Protein AF-A0A5K0ZBE8-F1 (afdb_monomer_lite)

Radius of gyration: 12.18 Å; chains: 1; bounding box: 25×19×33 Å

Secondary structure (DSSP, 8-state):
-HHHHHHHHHHHHTT-SEEEE---SSHHHHHHHHHHHHHHHHH-TT-EEEE---S----

Sequence (59 aa):
DKLDIKRTLEEEARKCQWLVLWLDCDREGENIAYEVIEVCTAVNPHLNILRAHFSALIN

Organism: NCBI:txid210225

Structure (mmCIF, N/CA/C/O backbone):
data_AF-A0A5K0ZBE8-F1
#
_entry.id   AF-A0A5K0ZBE8-F1
#
loop_
_atom_site.group_PDB
_atom_site.id
_atom_site.type_symbol
_atom_site.label_atom_id
_atom_site.label_alt_id
_atom_site.label_comp_id
_atom_site.label_asym_id
_atom_site.label_entity_id
_atom_site.label_seq_id
_atom_site.pdbx_PDB_ins_code
_atom_site.Cartn_x
_atom_site.Cartn_y
_atom_site.Cartn_z
_atom_site.occupancy
_atom_site.B_iso_or_equiv
_atom_site.auth_seq_id
_atom_site.auth_comp_id
_atom_site.auth_asym_id
_atom_site.auth_atom_id
_atom_site.pdbx_PDB_model_num
ATOM 1 N N . ASP A 1 1 ? 7.597 13.868 10.853 1.00 62.00 1 ASP A N 1
ATOM 2 C CA . ASP A 1 1 ? 7.924 13.182 9.582 1.00 62.00 1 ASP A CA 1
ATOM 3 C C . ASP A 1 1 ? 7.377 11.761 9.466 1.00 62.00 1 ASP A C 1
ATOM 5 O O . ASP A 1 1 ? 6.265 11.637 8.976 1.00 62.00 1 ASP A O 1
ATOM 9 N N . LYS A 1 2 ? 8.034 10.676 9.920 1.00 62.97 2 LYS A N 1
ATOM 10 C CA . LYS A 1 2 ? 7.480 9.305 9.720 1.00 62.97 2 LYS A CA 1
ATOM 11 C C . LYS A 1 2 ? 6.193 9.007 10.510 1.00 62.97 2 LYS A C 1
ATOM 13 O O . LYS A 1 2 ? 5.305 8.326 10.007 1.00 62.97 2 LYS A O 1
ATOM 18 N N . LEU A 1 3 ? 6.082 9.531 11.735 1.00 70.94 3 LEU A N 1
ATOM 19 C CA . LEU A 1 3 ? 4.882 9.374 12.572 1.00 70.94 3 LEU A CA 1
ATOM 20 C C . LEU A 1 3 ? 3.646 10.030 11.945 1.00 70.94 3 LEU A C 1
ATOM 22 O O . LEU A 1 3 ? 2.538 9.525 12.108 1.00 70.94 3 LEU A O 1
ATOM 26 N N . ASP A 1 4 ? 3.843 11.123 11.207 1.00 88.31 4 ASP A N 1
ATOM 27 C CA . ASP A 1 4 ? 2.745 11.840 10.565 1.00 88.31 4 ASP A CA 1
ATOM 28 C C . ASP A 1 4 ? 2.179 11.038 9.392 1.00 88.31 4 ASP A C 1
ATOM 30 O O . ASP A 1 4 ? 0.965 10.945 9.265 1.00 88.31 4 ASP A O 1
ATOM 34 N N . ILE A 1 5 ? 3.032 10.363 8.611 1.00 93.31 5 ILE A N 1
ATOM 35 C CA . ILE A 1 5 ? 2.586 9.494 7.511 1.00 93.31 5 ILE A CA 1
ATOM 36 C C . ILE A 1 5 ? 1.773 8.312 8.047 1.00 93.31 5 ILE A C 1
ATOM 38 O O . ILE A 1 5 ? 0.690 8.045 7.534 1.00 93.31 5 ILE A O 1
ATOM 42 N N . LYS A 1 6 ? 2.252 7.632 9.100 1.00 95.12 6 LYS A N 1
ATOM 43 C CA . LYS A 1 6 ? 1.515 6.513 9.715 1.00 95.12 6 LYS A CA 1
ATOM 44 C C . LYS A 1 6 ? 0.128 6.953 10.181 1.00 95.12 6 LYS A C 1
ATOM 46 O O . LYS A 1 6 ? -0.852 6.284 9.876 1.00 95.12 6 LYS A O 1
ATOM 51 N N . ARG A 1 7 ? 0.044 8.095 10.874 1.00 96.12 7 ARG A N 1
ATOM 52 C CA . ARG A 1 7 ? -1.232 8.655 11.339 1.00 96.12 7 ARG A CA 1
ATOM 53 C C . ARG A 1 7 ? -2.165 8.962 10.167 1.00 96.12 7 ARG A C 1
ATOM 55 O O . ARG A 1 7 ? -3.323 8.565 10.209 1.00 96.12 7 ARG A O 1
ATOM 62 N N . THR A 1 8 ? -1.660 9.594 9.108 1.00 96.38 8 THR A N 1
ATOM 63 C CA . THR A 1 8 ? -2.453 9.873 7.902 1.00 96.38 8 THR A CA 1
ATOM 64 C C . THR A 1 8 ? -2.972 8.588 7.253 1.00 96.38 8 THR A C 1
ATOM 66 O O . THR A 1 8 ? -4.150 8.512 6.919 1.00 96.38 8 THR A O 1
ATOM 69 N N . LEU A 1 9 ? -2.131 7.555 7.113 1.00 97.38 9 LEU A N 1
ATOM 70 C CA . LEU A 1 9 ? -2.552 6.257 6.573 1.00 97.38 9 LEU A CA 1
ATOM 71 C C . LEU A 1 9 ? -3.668 5.635 7.416 1.00 97.38 9 LEU A C 1
ATOM 73 O O . LEU A 1 9 ? -4.665 5.177 6.866 1.00 97.38 9 LEU A O 1
ATOM 77 N N . GLU A 1 10 ? -3.534 5.659 8.742 1.00 97.62 10 GLU A N 1
ATOM 78 C CA . GLU A 1 10 ? -4.551 5.128 9.650 1.00 97.62 10 GLU A CA 1
ATOM 79 C C . GLU A 1 10 ? -5.875 5.909 9.568 1.00 97.62 10 GLU A C 1
ATOM 81 O O . GLU A 1 10 ? -6.954 5.313 9.574 1.00 97.62 10 GLU A O 1
ATOM 86 N N . GLU A 1 11 ? -5.823 7.240 9.495 1.00 97.62 11 GLU A N 1
ATOM 87 C CA . GLU A 1 11 ? -7.008 8.101 9.399 1.00 97.62 11 GLU A CA 1
ATOM 88 C C . GLU A 1 11 ? -7.777 7.902 8.088 1.00 97.62 11 GLU A C 1
ATOM 90 O O . GLU A 1 11 ? -9.011 7.848 8.102 1.00 97.62 11 GLU A O 1
ATOM 95 N N . GLU A 1 12 ? -7.068 7.750 6.970 1.00 97.88 12 GLU A N 1
ATOM 96 C CA . GLU A 1 12 ? -7.676 7.549 5.655 1.00 97.88 12 GLU A CA 1
ATOM 97 C C . GLU A 1 12 ? -8.155 6.104 5.460 1.00 97.88 12 GLU A C 1
ATOM 99 O O . GLU A 1 12 ? -9.270 5.878 4.983 1.00 97.88 12 GLU A O 1
ATOM 104 N N . ALA A 1 13 ? -7.398 5.110 5.937 1.00 98.06 13 ALA A N 1
ATOM 105 C CA . ALA A 1 13 ? -7.781 3.697 5.889 1.00 98.06 13 ALA A CA 1
ATOM 106 C C . ALA A 1 13 ? -9.135 3.419 6.563 1.00 98.06 13 ALA A C 1
ATOM 108 O O . ALA A 1 13 ? -9.906 2.591 6.077 1.00 98.06 13 ALA A O 1
ATOM 109 N N . ARG A 1 14 ? -9.471 4.137 7.644 1.00 98.12 14 ARG A N 1
ATOM 110 C CA . ARG A 1 14 ? -10.771 4.017 8.335 1.00 98.12 14 ARG A CA 1
ATOM 111 C C . ARG A 1 14 ? -11.968 4.422 7.474 1.00 98.12 14 ARG A C 1
ATOM 113 O O . ARG A 1 14 ? -13.080 3.986 7.759 1.00 98.12 14 ARG A O 1
ATOM 120 N N . LYS A 1 15 ? -11.764 5.281 6.473 1.00 97.94 15 LYS A N 1
ATOM 121 C CA . LYS A 1 15 ? -12.835 5.865 5.646 1.00 97.94 15 LYS A CA 1
ATOM 122 C C . LYS A 1 15 ? -12.927 5.224 4.259 1.00 97.94 15 LYS A C 1
ATOM 124 O O . LYS A 1 15 ? -13.945 5.378 3.588 1.00 97.94 15 LYS A O 1
ATOM 129 N N . CYS A 1 16 ? -11.885 4.515 3.834 1.00 97.75 16 CYS A N 1
ATOM 130 C CA . CYS A 1 16 ? -11.790 3.909 2.511 1.00 97.75 16 CYS A CA 1
ATOM 131 C C . CYS A 1 16 ? -12.291 2.458 2.486 1.00 97.75 16 CYS A C 1
ATOM 133 O O . CYS A 1 16 ? -12.200 1.726 3.469 1.00 97.75 16 CYS A O 1
ATOM 135 N N . GLN A 1 17 ? -12.787 2.022 1.325 1.00 98.19 17 GLN A N 1
ATOM 136 C CA . GLN A 1 17 ? -13.126 0.617 1.052 1.00 98.19 17 GLN A CA 1
ATOM 137 C C . GLN A 1 17 ? -12.016 -0.118 0.285 1.00 98.19 17 GLN A C 1
ATOM 139 O O . GLN A 1 17 ? -11.987 -1.349 0.281 1.00 98.19 17 GLN A O 1
ATOM 144 N N . TRP A 1 18 ? -11.119 0.628 -0.365 1.00 98.25 18 TRP A N 1
ATOM 145 C CA . TRP A 1 18 ? -10.068 0.103 -1.233 1.00 98.25 18 TRP A CA 1
ATOM 146 C C . TRP A 1 18 ? -8.720 0.737 -0.889 1.00 98.25 18 TRP A C 1
ATOM 148 O O . TRP A 1 18 ? -8.643 1.946 -0.673 1.00 98.25 18 TRP A O 1
ATOM 158 N N . LEU A 1 19 ? -7.663 -0.073 -0.891 1.00 98.25 19 LEU A N 1
ATOM 159 C CA . LEU A 1 19 ? -6.269 0.355 -0.805 1.00 98.25 19 LEU A CA 1
ATOM 160 C C . LEU A 1 19 ? -5.545 -0.116 -2.067 1.00 98.25 19 LEU A C 1
ATOM 162 O O . LEU A 1 19 ? -5.381 -1.317 -2.267 1.00 98.25 19 LEU A O 1
ATOM 166 N N . VAL A 1 20 ? -5.112 0.820 -2.915 1.00 97.81 20 VAL A N 1
ATOM 167 C CA . VAL A 1 20 ? -4.374 0.507 -4.149 1.00 97.81 20 VAL A CA 1
ATOM 168 C C . VAL A 1 20 ? -2.913 0.918 -3.992 1.00 97.81 20 VAL A C 1
ATOM 170 O O . VAL A 1 20 ? -2.613 2.095 -3.812 1.00 97.81 20 VAL A O 1
ATOM 173 N N . LEU A 1 21 ? -2.001 -0.048 -4.073 1.00 97.50 21 LEU A N 1
ATOM 174 C CA . LEU A 1 21 ? -0.566 0.143 -3.858 1.00 97.50 21 LEU A CA 1
ATOM 175 C C . LEU A 1 21 ? 0.148 0.358 -5.196 1.00 97.50 21 LEU A C 1
ATOM 177 O O . LEU A 1 21 ? 0.167 -0.536 -6.048 1.00 97.50 21 LEU A O 1
ATOM 181 N N . TRP A 1 22 ? 0.749 1.538 -5.351 1.00 96.12 22 TRP A N 1
ATOM 182 C CA . TRP A 1 22 ? 1.424 2.026 -6.563 1.00 96.12 22 TRP A CA 1
ATOM 183 C C . TRP A 1 22 ? 2.936 2.213 -6.359 1.00 96.12 22 TRP A C 1
ATOM 185 O O . TRP A 1 22 ? 3.521 3.211 -6.762 1.00 96.12 22 TRP A O 1
ATOM 195 N N . LEU A 1 23 ? 3.568 1.253 -5.692 1.00 94.94 23 LEU A N 1
ATOM 196 C CA . LEU A 1 23 ? 5.014 1.238 -5.466 1.00 94.94 23 LEU A CA 1
ATOM 197 C C . LEU A 1 23 ? 5.746 0.581 -6.642 1.00 94.94 23 LEU A C 1
ATOM 199 O O . LEU A 1 23 ? 5.123 -0.129 -7.439 1.00 94.94 23 LEU A O 1
ATOM 203 N N . ASP A 1 24 ? 7.059 0.772 -6.730 1.00 94.81 24 ASP A N 1
ATOM 204 C CA . ASP A 1 24 ? 7.887 0.116 -7.745 1.00 94.81 24 ASP A CA 1
ATOM 205 C C . ASP A 1 24 ? 7.828 -1.412 -7.610 1.00 94.81 24 ASP A C 1
ATOM 207 O O . ASP A 1 24 ? 7.684 -1.959 -6.517 1.00 94.81 24 ASP A O 1
ATOM 211 N N . CYS A 1 25 ? 7.883 -2.122 -8.739 1.00 94.38 25 CYS A N 1
ATOM 212 C CA . CYS A 1 25 ? 7.769 -3.586 -8.789 1.00 94.38 25 CYS A CA 1
ATOM 213 C C . CYS A 1 25 ? 9.108 -4.286 -8.500 1.00 94.38 25 CYS A C 1
ATOM 215 O O . CYS A 1 25 ? 9.524 -5.180 -9.240 1.00 94.38 25 CYS A O 1
ATOM 217 N N . ASP A 1 26 ? 9.790 -3.868 -7.436 1.00 96.12 26 ASP A N 1
ATOM 218 C CA . ASP A 1 26 ? 11.028 -4.469 -6.950 1.00 96.12 26 ASP A CA 1
ATOM 219 C C . ASP A 1 26 ? 10.918 -4.888 -5.477 1.00 96.12 26 ASP A C 1
ATOM 221 O O . ASP A 1 26 ? 9.886 -4.740 -4.824 1.00 96.12 26 ASP A O 1
ATOM 225 N N . ARG A 1 27 ? 11.996 -5.461 -4.938 1.00 96.25 27 ARG A N 1
ATOM 226 C CA . ARG A 1 27 ? 12.004 -5.985 -3.569 1.00 96.25 27 ARG A CA 1
ATOM 227 C C . ARG A 1 27 ? 11.761 -4.906 -2.509 1.00 96.25 27 ARG A C 1
ATOM 229 O O . ARG A 1 27 ? 11.154 -5.209 -1.485 1.00 96.25 27 ARG A O 1
ATOM 236 N N . GLU A 1 28 ? 12.273 -3.695 -2.705 1.00 97.44 28 GLU A N 1
ATOM 237 C CA . GLU A 1 28 ? 12.095 -2.605 -1.744 1.00 97.44 28 GLU A CA 1
ATOM 238 C C . GLU A 1 28 ? 10.663 -2.073 -1.810 1.00 97.44 28 GLU A C 1
ATOM 240 O O . GLU A 1 28 ? 10.015 -1.938 -0.770 1.00 97.44 28 GLU A O 1
ATOM 245 N N . GLY A 1 29 ? 10.131 -1.892 -3.020 1.00 96.69 29 GLY A N 1
ATOM 246 C CA . GLY A 1 29 ? 8.744 -1.503 -3.244 1.00 96.69 29 GLY A CA 1
ATOM 247 C C . GLY A 1 29 ? 7.749 -2.495 -2.644 1.00 96.69 29 GLY A C 1
ATOM 248 O O . GLY A 1 29 ? 6.808 -2.076 -1.972 1.00 96.69 29 GLY A O 1
ATOM 249 N N . GLU A 1 30 ? 7.979 -3.803 -2.786 1.00 97.06 30 GLU A N 1
ATOM 250 C CA . GLU A 1 30 ? 7.123 -4.815 -2.155 1.00 97.06 30 GLU A CA 1
ATOM 251 C C . GLU A 1 30 ? 7.237 -4.806 -0.623 1.00 97.06 30 GLU A C 1
ATOM 253 O O . GLU A 1 30 ? 6.219 -4.898 0.059 1.00 97.06 30 GLU A O 1
ATOM 258 N N . ASN A 1 31 ? 8.433 -4.626 -0.052 1.00 97.81 31 ASN A N 1
ATOM 259 C CA . ASN A 1 31 ? 8.583 -4.514 1.404 1.00 97.81 31 ASN A CA 1
ATOM 260 C C . ASN A 1 31 ? 7.803 -3.317 1.966 1.00 97.81 31 ASN A C 1
ATOM 262 O O . ASN A 1 31 ? 7.057 -3.464 2.933 1.00 97.81 31 ASN A O 1
ATOM 266 N N . ILE A 1 32 ? 7.924 -2.150 1.330 1.00 97.06 32 ILE A N 1
ATOM 267 C CA . ILE A 1 32 ? 7.180 -0.950 1.730 1.00 97.06 32 ILE A CA 1
ATOM 268 C C . ILE A 1 32 ? 5.671 -1.174 1.542 1.00 97.06 32 ILE A C 1
ATOM 270 O O . ILE A 1 32 ? 4.874 -0.741 2.376 1.00 97.06 32 ILE A O 1
ATOM 274 N N . ALA A 1 33 ? 5.259 -1.886 0.487 1.00 97.56 33 ALA A N 1
ATOM 275 C CA . ALA A 1 33 ? 3.858 -2.231 0.253 1.00 97.56 33 ALA A CA 1
ATOM 276 C C . ALA A 1 33 ? 3.285 -3.047 1.420 1.00 97.56 33 ALA A C 1
ATOM 278 O O . ALA A 1 33 ? 2.197 -2.732 1.904 1.00 97.56 33 ALA A O 1
ATOM 279 N N . TYR A 1 34 ? 4.033 -4.041 1.910 1.00 97.56 34 TYR A N 1
ATOM 280 C CA . TYR A 1 34 ? 3.650 -4.829 3.082 1.00 97.56 34 TYR A CA 1
ATOM 281 C C . TYR A 1 34 ? 3.548 -3.980 4.353 1.00 97.56 34 TYR A C 1
ATOM 283 O O . TYR A 1 34 ? 2.544 -4.085 5.054 1.00 97.56 34 TYR A O 1
ATOM 291 N N . GLU A 1 35 ? 4.506 -3.087 4.621 1.00 97.69 35 GLU A N 1
ATOM 292 C CA . GLU A 1 35 ? 4.444 -2.188 5.787 1.00 97.69 35 GLU A CA 1
ATOM 293 C C . GLU A 1 35 ? 3.183 -1.303 5.764 1.00 97.69 35 GLU A C 1
ATOM 295 O O . GLU A 1 35 ? 2.512 -1.125 6.783 1.00 97.69 35 GLU A O 1
ATOM 300 N N . VAL A 1 36 ? 2.809 -0.779 4.591 1.00 97.56 36 VAL A N 1
ATOM 301 C CA . VAL A 1 36 ? 1.584 0.023 4.429 1.00 97.56 36 VAL A CA 1
ATOM 302 C C . VAL A 1 36 ? 0.328 -0.830 4.623 1.00 97.56 36 VAL A C 1
ATOM 304 O O . VAL A 1 36 ? -0.619 -0.378 5.271 1.00 97.56 36 VAL A O 1
ATOM 307 N N . ILE A 1 37 ? 0.308 -2.061 4.098 1.00 98.12 37 ILE A N 1
ATOM 308 C CA . ILE A 1 37 ? -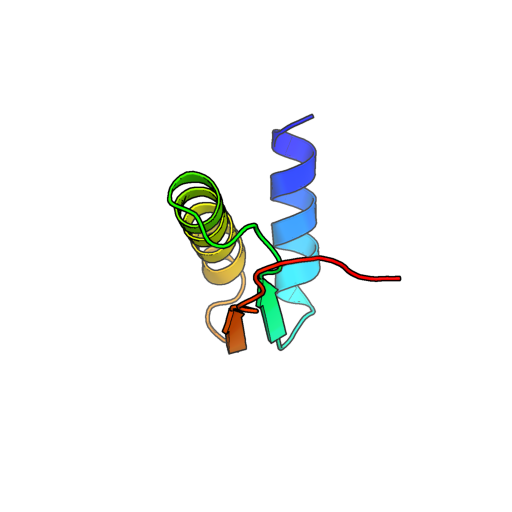0.799 -3.003 4.313 1.00 98.12 37 ILE A CA 1
ATOM 309 C C . ILE A 1 37 ? -0.996 -3.257 5.807 1.00 98.12 37 ILE A C 1
ATOM 311 O O . ILE A 1 37 ? -2.130 -3.167 6.281 1.00 98.12 37 ILE A O 1
ATOM 315 N N . GLU A 1 38 ? 0.069 -3.537 6.559 1.00 98.25 38 GLU A N 1
ATOM 316 C CA . GLU A 1 38 ? -0.018 -3.811 7.998 1.00 98.25 38 GLU A CA 1
ATOM 317 C C . GLU A 1 38 ? -0.610 -2.625 8.767 1.00 98.25 38 GLU A C 1
ATOM 319 O O . GLU A 1 38 ? -1.536 -2.800 9.560 1.00 98.25 38 GLU A O 1
ATOM 324 N N . VAL A 1 39 ? -0.147 -1.403 8.488 1.00 97.88 39 VAL A N 1
ATOM 325 C CA . VAL A 1 39 ? -0.665 -0.188 9.136 1.00 97.88 39 VAL A CA 1
ATOM 326 C C . VAL A 1 39 ? -2.150 0.025 8.827 1.00 97.88 39 VAL A C 1
ATOM 328 O O . VAL A 1 39 ? -2.947 0.263 9.736 1.00 97.88 39 VAL A O 1
ATOM 331 N N . CYS A 1 40 ? -2.547 -0.075 7.558 1.00 98.31 40 CYS A N 1
ATOM 332 C CA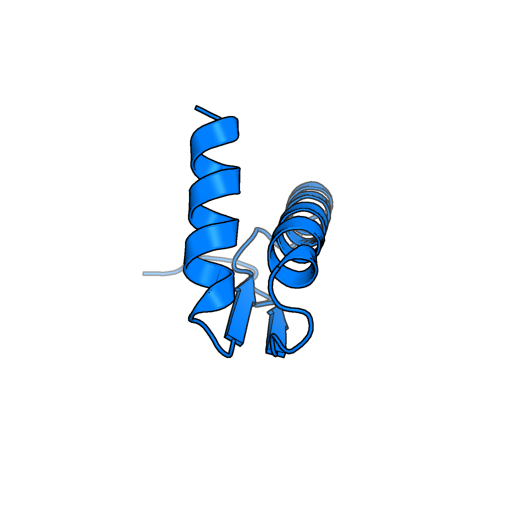 . CYS A 1 40 ? -3.922 0.191 7.136 1.00 98.31 40 CYS A CA 1
ATOM 333 C C . CYS 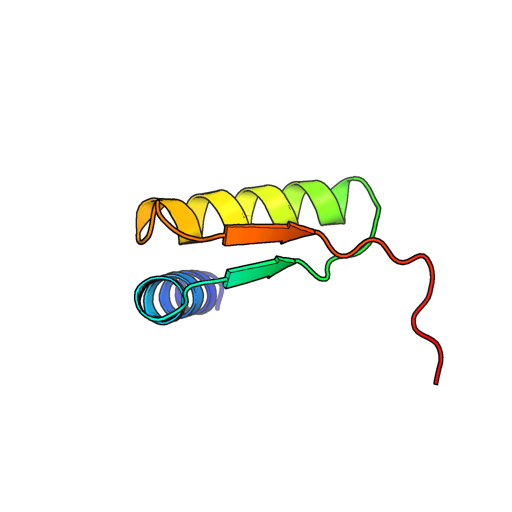A 1 40 ? -4.900 -0.897 7.607 1.00 98.31 40 CYS A C 1
ATOM 335 O O . CYS A 1 40 ? -5.998 -0.591 8.078 1.00 98.31 40 CYS A O 1
ATOM 337 N N . THR A 1 41 ? -4.512 -2.171 7.520 1.00 98.19 41 THR A N 1
ATOM 338 C CA . THR A 1 41 ? -5.371 -3.296 7.930 1.00 98.19 41 THR A CA 1
ATOM 339 C C . THR A 1 41 ? -5.517 -3.410 9.443 1.00 98.19 41 THR A C 1
ATOM 341 O O . THR A 1 41 ? -6.563 -3.860 9.908 1.00 98.19 41 THR A O 1
ATOM 344 N N . ALA A 1 42 ? -4.546 -2.918 10.222 1.00 98.12 42 ALA A N 1
ATOM 345 C CA . ALA A 1 42 ? -4.662 -2.832 11.677 1.00 98.12 42 ALA A CA 1
ATOM 346 C C . ALA A 1 42 ? -5.830 -1.939 12.137 1.00 98.12 42 ALA A C 1
ATOM 348 O O . ALA A 1 42 ? -6.389 -2.164 13.211 1.00 98.12 42 ALA A O 1
ATOM 349 N N . VAL A 1 43 ? -6.219 -0.936 11.338 1.00 98.31 43 VAL A N 1
ATOM 350 C CA . VAL A 1 43 ? -7.336 -0.028 11.657 1.00 98.31 43 VAL A CA 1
ATOM 351 C C . VAL A 1 43 ? -8.607 -0.303 10.856 1.00 98.31 43 VAL A C 1
ATOM 353 O O . VAL A 1 43 ? -9.690 0.057 11.319 1.00 98.31 43 VAL A O 1
ATOM 356 N N . ASN A 1 44 ? -8.494 -0.931 9.683 1.00 98.31 44 ASN A N 1
ATOM 357 C CA . ASN A 1 44 ? -9.624 -1.364 8.868 1.00 98.31 44 ASN A CA 1
ATOM 358 C C . ASN A 1 44 ? -9.336 -2.727 8.198 1.00 98.31 44 ASN A C 1
ATOM 360 O O . ASN A 1 44 ? -8.846 -2.776 7.067 1.00 98.31 44 ASN A O 1
ATOM 364 N N . PRO A 1 45 ? -9.687 -3.845 8.860 1.00 97.75 45 PRO A N 1
ATOM 365 C CA . PRO A 1 45 ? -9.477 -5.194 8.327 1.00 97.75 45 PRO A CA 1
ATOM 366 C C . PRO A 1 45 ? -10.325 -5.538 7.092 1.00 97.75 45 PRO A C 1
ATOM 368 O O . PRO A 1 45 ? -10.102 -6.572 6.471 1.00 97.75 45 PRO A O 1
ATOM 371 N N . HIS A 1 46 ? -11.319 -4.712 6.746 1.00 97.75 46 HIS A N 1
ATOM 372 C CA . HIS A 1 46 ? -12.231 -4.948 5.623 1.00 97.75 46 HIS A CA 1
ATOM 373 C C . HIS A 1 46 ? -11.784 -4.271 4.319 1.00 97.75 46 HIS A C 1
ATOM 375 O O . HIS A 1 46 ? -12.527 -4.288 3.337 1.00 97.75 46 HIS A O 1
ATOM 381 N N . LEU A 1 47 ? -10.597 -3.657 4.298 1.00 98.19 47 LEU A N 1
ATOM 382 C CA . LEU A 1 47 ? -10.054 -3.036 3.094 1.00 98.19 47 LEU A CA 1
ATOM 383 C C . LEU A 1 47 ? -9.855 -4.064 1.977 1.00 98.19 47 LEU A C 1
ATOM 385 O O . LEU A 1 47 ? -9.209 -5.094 2.159 1.00 98.19 47 LEU A O 1
ATOM 389 N N . ASN A 1 48 ? -10.342 -3.727 0.786 1.00 98.31 48 ASN A N 1
ATOM 390 C CA . ASN A 1 48 ? -9.994 -4.444 -0.432 1.00 98.31 48 ASN A CA 1
ATOM 391 C C . ASN A 1 48 ? -8.625 -3.957 -0.910 1.00 98.31 48 ASN A C 1
ATOM 393 O O . ASN A 1 48 ? -8.475 -2.800 -1.309 1.00 98.31 48 ASN A O 1
ATOM 397 N N . ILE A 1 49 ? -7.623 -4.827 -0.851 1.00 98.00 49 ILE A N 1
ATOM 398 C CA . ILE A 1 49 ? -6.239 -4.482 -1.182 1.00 98.00 49 ILE A CA 1
ATOM 399 C C . ILE A 1 49 ? -5.957 -4.864 -2.633 1.00 98.00 49 ILE A C 1
ATOM 401 O O . ILE A 1 49 ? -6.199 -5.998 -3.044 1.00 98.00 49 ILE A O 1
ATOM 405 N N . LEU A 1 50 ? -5.416 -3.922 -3.402 1.00 97.94 50 LEU A N 1
ATOM 406 C CA . LEU A 1 50 ? -4.993 -4.111 -4.784 1.0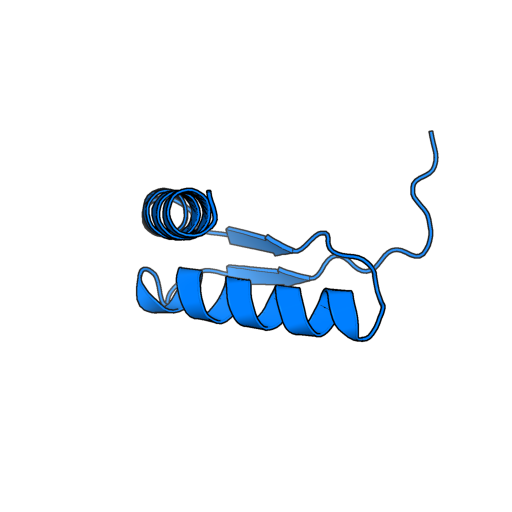0 97.94 50 LEU 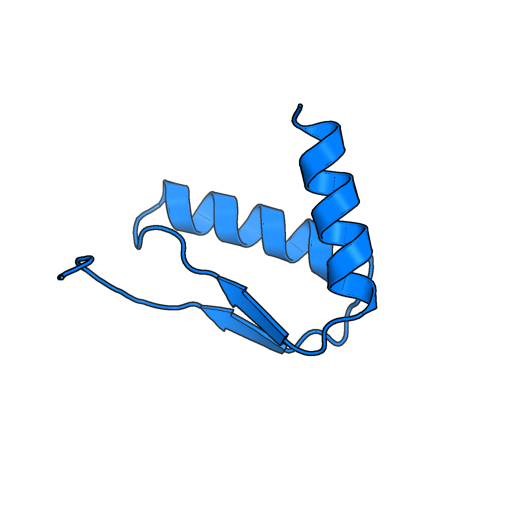A CA 1
ATOM 407 C C . LEU A 1 50 ? -3.538 -3.674 -4.947 1.00 97.94 50 LEU A C 1
ATOM 409 O O . LEU A 1 50 ? -3.131 -2.630 -4.437 1.00 97.94 50 LEU A O 1
ATOM 413 N N . ARG A 1 51 ? -2.761 -4.445 -5.710 1.00 97.31 51 ARG A N 1
ATOM 414 C CA . ARG A 1 51 ? -1.382 -4.111 -6.070 1.00 97.31 51 ARG A CA 1
ATOM 415 C C . ARG A 1 51 ? -1.307 -3.775 -7.555 1.00 97.31 51 ARG A C 1
ATOM 417 O O . ARG A 1 51 ? -1.597 -4.620 -8.398 1.00 97.31 51 ARG A O 1
ATOM 424 N N . ALA A 1 52 ? -0.940 -2.537 -7.875 1.00 95.31 52 ALA A N 1
ATOM 425 C CA . ALA A 1 52 ? -0.698 -2.134 -9.254 1.00 95.31 52 ALA A CA 1
ATOM 426 C C . ALA A 1 52 ? 0.682 -2.633 -9.699 1.00 95.31 52 ALA A C 1
ATOM 428 O O . ALA A 1 52 ? 1.688 -2.258 -9.104 1.00 95.31 52 ALA A O 1
ATOM 429 N N . HIS A 1 53 ? 0.727 -3.453 -10.748 1.00 93.75 53 HIS A N 1
ATOM 430 C CA . HIS A 1 53 ? 1.977 -3.894 -11.362 1.00 93.75 53 HIS A CA 1
ATOM 431 C C . HIS A 1 53 ? 2.260 -3.073 -12.620 1.00 93.75 53 HIS A C 1
ATOM 433 O O . HIS A 1 53 ? 1.460 -3.071 -13.556 1.00 93.75 53 HIS A O 1
ATOM 439 N N . PHE A 1 54 ? 3.397 -2.382 -12.645 1.00 92.69 54 PHE A N 1
ATOM 440 C CA . PHE A 1 54 ? 3.837 -1.549 -13.761 1.00 92.69 54 PHE A CA 1
ATOM 441 C C . PHE A 1 54 ? 5.361 -1.607 -13.909 1.00 92.69 54 PHE A C 1
ATOM 443 O O . PHE A 1 54 ? 6.085 -1.825 -12.942 1.00 92.69 54 PHE A O 1
ATOM 450 N N . SER A 1 55 ? 5.849 -1.419 -15.135 1.00 88.19 55 SER A N 1
ATOM 451 C CA . SER A 1 55 ? 7.283 -1.461 -15.461 1.00 88.19 55 SER A CA 1
ATOM 452 C C . SER A 1 55 ? 7.864 -0.104 -15.862 1.00 88.19 55 SER A C 1
ATOM 454 O O . SER A 1 55 ? 9.078 0.030 -15.974 1.00 88.19 55 SER A O 1
ATOM 456 N N . ALA A 1 56 ? 7.011 0.886 -16.132 1.00 85.88 56 ALA A N 1
ATOM 457 C CA . ALA A 1 56 ? 7.400 2.252 -16.456 1.00 85.88 56 ALA A CA 1
ATOM 458 C C . ALA A 1 56 ? 6.218 3.204 -16.234 1.00 85.88 56 ALA A C 1
ATOM 460 O O . ALA A 1 56 ? 5.065 2.820 -16.442 1.00 85.88 56 ALA A O 1
ATOM 461 N N . LEU A 1 57 ? 6.517 4.452 -15.875 1.00 84.25 57 LEU A N 1
ATOM 462 C CA . LEU A 1 57 ? 5.571 5.564 -15.941 1.00 84.25 57 LEU A CA 1
ATOM 463 C C . LEU A 1 57 ? 5.835 6.317 -17.245 1.00 84.25 57 LEU A C 1
ATOM 465 O O . LEU A 1 57 ? 6.932 6.832 -17.457 1.00 84.25 57 LEU A O 1
ATOM 469 N N . ILE A 1 58 ? 4.849 6.324 -18.136 1.00 83.38 58 ILE A N 1
ATOM 470 C CA . ILE A 1 58 ? 4.943 6.941 -19.463 1.00 83.38 58 ILE A CA 1
ATOM 471 C C . ILE A 1 58 ? 3.961 8.117 -19.500 1.00 83.38 58 ILE A C 1
ATOM 473 O O . ILE A 1 58 ? 2.878 8.021 -18.922 1.00 83.38 58 ILE A O 1
ATOM 477 N N . ASN A 1 59 ? 4.363 9.217 -20.141 1.00 63.88 59 ASN A N 1
ATOM 478 C CA . ASN A 1 59 ? 3.574 10.440 -20.322 1.00 63.88 59 ASN A CA 1
ATOM 479 C C . ASN A 1 59 ? 3.002 10.529 -21.740 1.00 63.88 59 ASN A C 1
ATOM 481 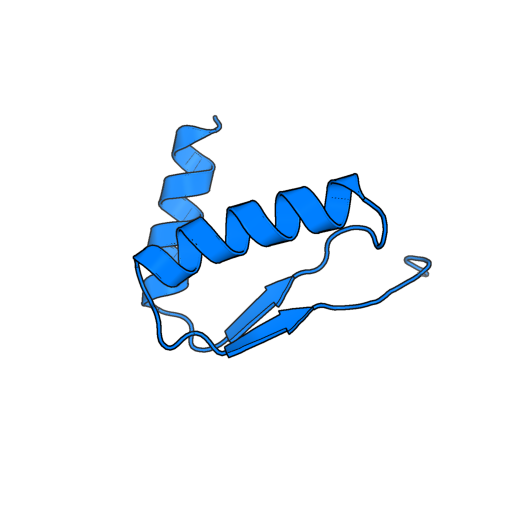O O . ASN A 1 59 ? 3.724 10.105 -22.672 1.00 63.88 59 ASN A O 1
#

pLDDT: mean 93.98, std 8.58, range [62.0, 98.31]

Foldseek 3Di:
DVVVVLVVLLVVLLVDQEDEQDFAPDPVSVVVVVVSCVSSCVNPVNHHYHYDYDDDDDD

InterPro domains:
  IPR000380 DNA topoisomerase, type IA [PTHR11390] (2-58)
  IPR006171 TOPRIM domain [PF01751] (4-56)
  IPR006171 TOPRIM domain [PS50880] (1-55)
  IPR023405 DNA topoisomerase, type IA, core domain [SSF56712] (1-57)